Protein AF-A0A7C5VYM5-F1 (afdb_monomer_lite)

Structure (mmCIF, N/CA/C/O backbone):
data_AF-A0A7C5VYM5-F1
#
_entry.id   AF-A0A7C5VYM5-F1
#
loop_
_atom_site.group_PDB
_atom_site.id
_atom_site.type_symbol
_atom_site.label_atom_id
_atom_site.label_alt_id
_atom_site.label_comp_id
_atom_site.label_asym_id
_atom_site.label_entity_id
_atom_site.label_seq_id
_atom_site.pdbx_PDB_ins_code
_atom_site.Cartn_x
_atom_site.Cartn_y
_atom_site.Cartn_z
_atom_site.occupancy
_atom_site.B_iso_or_equiv
_atom_site.auth_seq_id
_atom_site.auth_comp_id
_atom_site.auth_asym_id
_atom_site.auth_atom_id
_atom_site.pdbx_PDB_model_num
ATOM 1 N N . MET A 1 1 ? -17.090 14.320 0.526 1.00 49.91 1 MET A N 1
ATOM 2 C CA . MET A 1 1 ? -17.033 12.851 0.332 1.00 49.91 1 MET A CA 1
ATOM 3 C C . MET A 1 1 ? -16.126 12.400 -0.818 1.00 49.91 1 MET A C 1
ATOM 5 O O . MET A 1 1 ? -15.068 11.877 -0.505 1.00 49.91 1 MET A O 1
ATOM 9 N N . ASN A 1 2 ? -16.410 12.627 -2.115 1.00 58.56 2 ASN A N 1
ATOM 10 C CA . ASN A 1 2 ? -15.521 12.087 -3.176 1.00 58.56 2 ASN A CA 1
ATOM 11 C C . ASN A 1 2 ? -14.156 12.789 -3.323 1.00 58.56 2 ASN A C 1
ATOM 13 O O . ASN A 1 2 ? -13.186 12.136 -3.689 1.00 58.56 2 ASN A O 1
ATOM 17 N N . LYS A 1 3 ? -14.034 14.092 -3.036 1.00 66.56 3 LYS A N 1
ATOM 18 C CA . LYS A 1 3 ? -12.766 14.825 -3.249 1.00 66.56 3 LYS A CA 1
ATOM 19 C C . LYS A 1 3 ? -11.670 14.462 -2.239 1.00 66.56 3 LYS A C 1
ATOM 21 O O . LYS A 1 3 ? -10.519 14.326 -2.635 1.00 66.56 3 LYS A O 1
ATOM 26 N N . GLU A 1 4 ? -12.019 14.271 -0.970 1.00 67.38 4 GLU A N 1
ATOM 27 C CA . GLU A 1 4 ? -11.061 13.916 0.092 1.00 67.38 4 GLU A CA 1
ATOM 28 C C . GLU A 1 4 ? -10.581 12.472 -0.042 1.00 67.38 4 GLU A C 1
ATOM 30 O O . GLU A 1 4 ? -9.376 12.239 -0.025 1.00 67.38 4 GLU A O 1
ATOM 35 N N . LYS A 1 5 ? -11.498 11.529 -0.324 1.00 68.06 5 LYS A N 1
ATOM 36 C CA . LYS A 1 5 ? -11.151 10.139 -0.669 1.00 68.06 5 LYS A CA 1
ATOM 37 C C . LYS A 1 5 ? -10.157 10.099 -1.833 1.00 68.06 5 LYS A C 1
ATOM 39 O O . LYS A 1 5 ? -9.123 9.450 -1.750 1.00 68.06 5 LYS A O 1
ATOM 44 N N . GLN A 1 6 ? -10.442 10.835 -2.908 1.00 73.31 6 GLN A N 1
ATOM 45 C CA . GLN A 1 6 ? -9.565 10.891 -4.080 1.00 73.31 6 GLN A CA 1
ATOM 46 C C . GLN A 1 6 ? -8.213 11.550 -3.779 1.00 73.31 6 GLN A C 1
ATOM 48 O O . GLN A 1 6 ? -7.201 11.142 -4.343 1.00 73.31 6 GLN A O 1
ATOM 53 N N . LYS A 1 7 ? -8.177 12.556 -2.898 1.00 79.38 7 LYS A N 1
ATOM 54 C CA . LYS A 1 7 ? -6.934 13.214 -2.478 1.00 79.38 7 LYS A CA 1
ATOM 55 C C . LYS A 1 7 ? -6.043 12.262 -1.682 1.00 79.38 7 LYS A C 1
ATOM 57 O O . LYS A 1 7 ? -4.859 12.178 -1.989 1.00 79.38 7 LYS A O 1
ATOM 62 N N . GLU A 1 8 ? -6.608 11.530 -0.724 1.00 79.06 8 GLU A N 1
ATOM 63 C CA . GLU A 1 8 ? -5.848 10.568 0.081 1.00 79.06 8 GLU A CA 1
ATOM 64 C C . GLU A 1 8 ? -5.356 9.394 -0.773 1.00 79.06 8 GLU A C 1
ATOM 66 O O . GLU A 1 8 ? -4.179 9.058 -0.703 1.00 79.06 8 GLU A O 1
ATOM 71 N N . ILE A 1 9 ? -6.202 8.847 -1.661 1.00 80.69 9 ILE A N 1
ATOM 72 C CA . ILE A 1 9 ? -5.794 7.792 -2.608 1.00 80.69 9 ILE A CA 1
ATOM 73 C C . ILE A 1 9 ? -4.623 8.268 -3.464 1.00 80.69 9 ILE A C 1
ATOM 75 O O . ILE A 1 9 ? -3.614 7.582 -3.567 1.00 80.69 9 ILE A O 1
ATOM 79 N N . LYS A 1 10 ? -4.726 9.455 -4.075 1.00 85.19 10 LYS A N 1
ATOM 80 C CA . LYS A 1 10 ? -3.637 9.998 -4.899 1.00 85.19 10 LYS A CA 1
ATOM 81 C C . LYS A 1 10 ? -2.360 10.216 -4.090 1.00 85.19 10 LYS A C 1
ATOM 83 O O . LYS A 1 10 ? -1.280 9.948 -4.606 1.00 85.19 10 LYS A O 1
ATOM 88 N N . GLY A 1 11 ? -2.483 10.681 -2.846 1.00 86.19 11 GLY A N 1
ATOM 89 C CA . GLY A 1 11 ? -1.354 10.853 -1.934 1.00 86.19 11 GLY A CA 1
ATOM 90 C C . GLY A 1 11 ? -0.658 9.530 -1.628 1.00 86.19 11 GLY A C 1
ATOM 91 O O . GLY A 1 11 ? 0.549 9.420 -1.829 1.00 86.19 11 GLY A O 1
ATOM 92 N N . PHE A 1 12 ? -1.425 8.514 -1.229 1.00 86.56 12 PHE A N 1
ATOM 93 C CA . PHE A 1 12 ? -0.905 7.179 -0.945 1.00 86.56 12 PHE A CA 1
ATOM 94 C C . PHE A 1 12 ? -0.263 6.539 -2.179 1.00 86.56 12 PHE A C 1
ATOM 96 O O . PHE A 1 12 ? 0.863 6.062 -2.096 1.00 86.56 12 PHE A O 1
ATOM 103 N N . LEU A 1 13 ? -0.930 6.572 -3.339 1.00 87.69 13 LEU A N 1
ATOM 104 C CA . LEU A 1 13 ? -0.392 5.986 -4.570 1.00 87.69 13 LEU A CA 1
ATOM 105 C C . LEU A 1 13 ? 0.890 6.694 -5.031 1.00 87.69 13 LEU A C 1
ATOM 107 O O . LEU A 1 13 ? 1.845 6.020 -5.403 1.00 87.69 13 LEU A O 1
ATOM 111 N N . GLY A 1 14 ? 0.948 8.027 -4.955 1.00 88.69 14 GLY A N 1
ATOM 112 C CA . GLY A 1 14 ? 2.160 8.776 -5.299 1.00 88.69 14 GLY A CA 1
ATOM 113 C C . GLY A 1 14 ? 3.314 8.514 -4.327 1.00 88.69 14 GLY A C 1
ATOM 114 O O . GLY A 1 14 ? 4.464 8.365 -4.743 1.00 88.69 14 GLY A O 1
ATOM 115 N N . TRP A 1 15 ? 3.019 8.397 -3.029 1.00 90.38 15 TRP A N 1
ATOM 116 C CA . TRP A 1 15 ? 4.010 7.976 -2.039 1.00 90.38 15 TRP A CA 1
ATOM 117 C C . TRP A 1 15 ? 4.502 6.550 -2.313 1.00 90.38 15 TRP A C 1
ATOM 119 O O . TRP A 1 15 ? 5.709 6.315 -2.336 1.00 90.38 15 TRP A O 1
ATOM 129 N N . LEU A 1 16 ? 3.587 5.622 -2.601 1.00 88.25 16 LEU A N 1
ATOM 130 C CA . LEU A 1 16 ? 3.891 4.226 -2.904 1.00 88.25 16 LEU A CA 1
ATOM 131 C C . LEU A 1 16 ? 4.787 4.105 -4.143 1.00 88.25 16 LEU A C 1
ATOM 133 O O . LEU A 1 16 ? 5.773 3.377 -4.113 1.00 88.25 16 LEU A O 1
ATOM 137 N N . GLU A 1 17 ? 4.500 4.849 -5.212 1.00 88.94 17 GLU A N 1
ATOM 138 C CA . GLU A 1 17 ? 5.351 4.899 -6.409 1.00 88.94 17 GLU A CA 1
ATOM 139 C C . GLU A 1 17 ? 6.776 5.363 -6.089 1.00 88.94 17 GLU A C 1
ATOM 141 O O . GLU A 1 17 ? 7.743 4.776 -6.583 1.00 88.94 17 GLU A O 1
ATOM 146 N N . SER A 1 18 ? 6.906 6.371 -5.221 1.00 87.56 18 SER A N 1
ATOM 147 C CA . SER A 1 18 ? 8.199 6.876 -4.752 1.00 87.56 18 SER A CA 1
ATOM 148 C C . SER A 1 18 ? 8.971 5.825 -3.945 1.00 87.56 18 SER A C 1
ATOM 150 O O . SER A 1 18 ? 10.174 5.649 -4.150 1.00 87.56 18 SER A O 1
ATOM 152 N N . GLN A 1 19 ? 8.279 5.071 -3.080 1.00 87.38 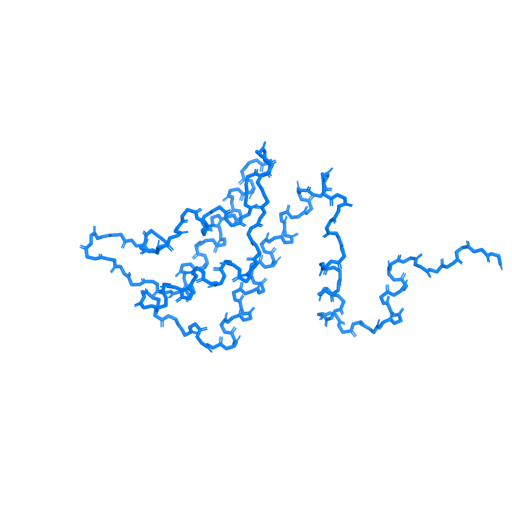19 GLN A N 1
ATOM 153 C CA . GLN A 1 19 ? 8.895 3.995 -2.298 1.00 87.38 19 GLN A CA 1
ATOM 154 C C . GLN A 1 19 ? 9.322 2.812 -3.170 1.00 87.38 19 GLN A C 1
ATOM 156 O O . GLN A 1 19 ? 10.416 2.284 -2.990 1.00 87.38 19 GLN A O 1
ATOM 161 N N . LEU A 1 20 ? 8.479 2.395 -4.119 1.00 85.31 20 LEU A N 1
ATOM 162 C CA . LEU A 1 20 ? 8.718 1.213 -4.949 1.00 85.31 20 LEU A CA 1
ATOM 163 C C . LEU A 1 20 ? 9.825 1.427 -5.995 1.00 85.31 20 LEU A C 1
ATOM 165 O O . LEU A 1 20 ? 10.446 0.454 -6.423 1.00 85.31 20 LEU A O 1
ATOM 169 N N . LYS A 1 21 ? 10.101 2.673 -6.410 1.00 86.62 21 LYS A N 1
ATOM 170 C CA . LYS A 1 21 ? 11.096 2.982 -7.458 1.00 86.62 21 LYS A CA 1
ATOM 171 C C . LYS A 1 21 ? 10.904 2.085 -8.690 1.00 86.62 21 LYS A C 1
ATOM 173 O O . LYS A 1 21 ? 11.780 1.308 -9.073 1.00 86.62 21 LYS A O 1
ATOM 178 N N . ILE A 1 22 ? 9.697 2.133 -9.250 1.00 86.06 22 ILE A N 1
ATOM 179 C CA . ILE A 1 22 ? 9.266 1.235 -10.327 1.00 86.06 22 ILE A CA 1
ATOM 180 C C . ILE A 1 22 ? 10.046 1.543 -11.608 1.00 86.06 22 ILE A C 1
ATOM 182 O O . ILE A 1 22 ? 10.176 2.703 -12.005 1.00 86.06 22 ILE A O 1
ATOM 186 N N . ILE A 1 23 ? 10.542 0.494 -12.263 1.00 83.19 23 ILE A N 1
ATOM 187 C CA . ILE A 1 23 ? 11.265 0.601 -13.531 1.00 83.19 23 ILE A CA 1
ATOM 188 C C . ILE A 1 23 ? 10.256 0.931 -14.643 1.00 83.19 23 ILE A C 1
ATOM 190 O O . ILE A 1 23 ? 9.273 0.201 -14.782 1.00 83.19 23 ILE A O 1
ATOM 194 N N . PRO A 1 24 ? 10.465 2.000 -15.434 1.00 83.94 24 PRO A N 1
ATOM 195 C CA . PRO A 1 24 ? 9.623 2.300 -16.590 1.00 83.94 24 PRO A CA 1
ATOM 196 C C . PRO A 1 24 ? 9.619 1.150 -17.601 1.00 83.94 24 PRO A C 1
ATOM 198 O O . PRO A 1 24 ? 10.657 0.529 -17.832 1.00 83.94 24 PRO A O 1
ATOM 201 N N . ASP A 1 25 ? 8.473 0.892 -18.230 1.00 82.69 25 ASP A N 1
ATOM 202 C CA . ASP A 1 25 ? 8.386 -0.123 -19.283 1.00 82.69 25 ASP A CA 1
ATOM 203 C C . ASP A 1 25 ? 8.895 0.419 -20.629 1.00 82.69 25 ASP A C 1
ATOM 205 O O . ASP A 1 25 ? 8.868 1.625 -20.890 1.00 82.69 25 ASP A O 1
ATOM 209 N N . VAL A 1 26 ? 9.282 -0.483 -21.536 1.00 75.00 26 VAL A N 1
ATOM 210 C CA . VAL A 1 26 ? 9.695 -0.153 -22.916 1.00 75.00 26 VAL A CA 1
ATOM 211 C C . VAL A 1 26 ? 8.605 0.574 -23.711 1.00 75.00 26 VAL A C 1
ATOM 213 O O . VAL A 1 26 ? 8.905 1.267 -24.679 1.00 75.00 26 VAL A O 1
ATOM 216 N N . LYS A 1 27 ? 7.342 0.459 -23.283 1.00 76.19 27 LYS A N 1
ATOM 217 C CA . LYS A 1 27 ? 6.184 1.156 -23.861 1.00 76.19 27 LYS A CA 1
ATOM 218 C C . LYS A 1 27 ? 6.026 2.607 -23.391 1.00 76.19 27 LYS A C 1
ATOM 220 O O . LYS A 1 27 ? 5.150 3.306 -23.889 1.00 76.19 27 LYS A O 1
ATOM 225 N N . GLY A 1 28 ? 6.858 3.065 -22.452 1.00 76.94 28 GLY A N 1
ATOM 226 C CA . GLY A 1 28 ? 6.792 4.411 -21.877 1.00 76.94 28 GLY A CA 1
ATOM 227 C C . GLY A 1 28 ? 5.877 4.540 -20.655 1.00 76.94 28 GLY A C 1
ATOM 228 O O . GLY A 1 28 ? 5.807 5.627 -20.077 1.00 76.94 28 GLY A O 1
ATOM 229 N N . ASP A 1 29 ? 5.225 3.452 -20.233 1.00 81.81 29 ASP A N 1
ATOM 230 C CA . ASP A 1 29 ? 4.444 3.403 -18.995 1.00 81.81 29 ASP A CA 1
ATOM 231 C C . ASP A 1 29 ? 5.360 3.579 -17.771 1.00 81.81 29 ASP A C 1
ATOM 233 O O . ASP A 1 29 ? 6.494 3.088 -17.736 1.00 81.81 29 ASP A O 1
ATOM 237 N N . LYS A 1 30 ? 4.872 4.295 -16.751 1.00 83.81 30 LYS A N 1
ATOM 238 C CA . LYS A 1 30 ? 5.620 4.627 -15.527 1.00 83.81 30 LYS A CA 1
ATOM 239 C C . LYS A 1 30 ? 4.775 4.382 -14.281 1.00 83.81 30 LYS A C 1
ATOM 241 O O . LYS A 1 30 ? 3.548 4.422 -14.338 1.00 83.81 30 LYS A O 1
ATOM 246 N N . GLY A 1 31 ? 5.446 4.166 -13.151 1.00 85.44 31 GLY A N 1
ATOM 247 C CA . GLY A 1 31 ? 4.779 4.013 -11.861 1.00 85.44 31 GLY A CA 1
ATOM 248 C C . GLY A 1 31 ? 3.887 2.769 -11.807 1.00 85.44 31 GLY A C 1
ATOM 249 O O . GLY A 1 31 ? 4.225 1.722 -12.362 1.00 85.44 31 GLY A O 1
ATOM 250 N N . ILE A 1 32 ? 2.730 2.879 -11.156 1.00 86.06 32 ILE A N 1
ATOM 251 C CA . ILE A 1 32 ? 1.777 1.776 -10.961 1.00 86.06 32 ILE A CA 1
ATOM 252 C C . ILE A 1 32 ? 1.243 1.239 -12.296 1.00 86.06 32 ILE A C 1
ATOM 254 O O . ILE A 1 32 ? 0.850 0.077 -12.363 1.00 86.06 32 ILE A O 1
ATOM 258 N N . GLU A 1 33 ? 1.262 2.028 -13.376 1.00 86.19 33 GLU A N 1
ATOM 259 C CA . GLU A 1 33 ? 0.794 1.579 -14.698 1.00 86.19 33 GLU A CA 1
ATOM 260 C C . GLU A 1 33 ? 1.566 0.382 -15.254 1.00 86.19 33 GLU A C 1
ATOM 262 O O . GLU A 1 33 ? 1.002 -0.403 -16.021 1.00 86.19 33 GLU A O 1
ATOM 267 N N . VAL A 1 34 ? 2.821 0.230 -14.828 1.00 87.44 34 VAL A N 1
ATOM 268 C CA . VAL A 1 34 ? 3.732 -0.849 -15.228 1.00 87.44 34 VAL A CA 1
ATOM 269 C C . VAL A 1 34 ? 3.441 -2.153 -14.469 1.00 87.44 34 VAL A C 1
ATOM 271 O O . VAL A 1 34 ? 3.818 -3.248 -14.911 1.00 87.44 34 VAL A O 1
ATOM 274 N N . LEU A 1 35 ? 2.764 -2.060 -13.320 1.00 87.06 35 LEU A N 1
ATOM 275 C CA . LEU A 1 35 ? 2.492 -3.192 -12.444 1.00 87.06 35 LEU A CA 1
ATOM 276 C C . LEU A 1 35 ? 1.296 -4.010 -12.946 1.00 87.06 35 LEU A C 1
ATOM 278 O O . LEU A 1 35 ? 0.222 -3.499 -13.274 1.00 87.06 35 LEU A O 1
ATOM 282 N N . THR A 1 36 ? 1.457 -5.326 -12.938 1.00 87.19 36 THR A N 1
ATOM 283 C CA . THR A 1 36 ? 0.359 -6.274 -13.116 1.00 87.19 36 THR A CA 1
ATOM 284 C C . THR A 1 36 ? -0.571 -6.187 -11.906 1.00 87.19 36 THR A C 1
ATOM 286 O O . THR A 1 36 ? -0.103 -6.196 -10.771 1.00 87.19 36 THR A O 1
ATOM 289 N N . GLY A 1 37 ? -1.886 -6.103 -12.123 1.00 84.56 37 GLY A N 1
ATOM 290 C CA . GLY A 1 37 ? -2.847 -5.889 -11.031 1.00 84.56 37 GLY A CA 1
ATOM 291 C C . GLY A 1 37 ? -3.033 -4.417 -10.638 1.00 84.56 37 GLY A C 1
ATOM 292 O O . GLY A 1 37 ? -3.635 -4.132 -9.607 1.00 84.56 37 GLY A O 1
ATOM 293 N N . LYS A 1 38 ? -2.582 -3.465 -11.469 1.00 87.44 38 LYS A N 1
ATOM 294 C CA . LYS A 1 38 ? -2.757 -2.017 -11.253 1.00 87.44 38 LYS A CA 1
ATOM 295 C C . LYS A 1 38 ? -4.175 -1.581 -10.884 1.00 87.44 38 LYS A C 1
ATOM 297 O O . LYS A 1 38 ? -4.333 -0.689 -10.059 1.00 87.44 38 LYS A O 1
ATOM 302 N N . SER A 1 39 ? -5.207 -2.214 -11.444 1.00 85.44 39 SER A N 1
ATOM 303 C CA . SER A 1 39 ? -6.601 -1.914 -11.095 1.00 85.44 39 SER A CA 1
ATOM 304 C C . SER A 1 39 ? -6.912 -2.245 -9.635 1.00 85.44 39 SER A C 1
ATOM 306 O O . SER A 1 39 ? -7.588 -1.469 -8.972 1.00 85.44 39 SER A O 1
ATOM 308 N N . GLN A 1 40 ? -6.369 -3.350 -9.116 1.00 85.19 40 GLN A N 1
ATOM 309 C CA . GLN A 1 40 ? -6.514 -3.745 -7.714 1.00 85.19 40 GLN A CA 1
ATOM 310 C C . GLN A 1 40 ? -5.705 -2.824 -6.796 1.00 85.19 40 GLN A C 1
ATOM 312 O O . GLN A 1 40 ? -6.224 -2.384 -5.780 1.00 85.19 40 GLN A O 1
ATOM 317 N N . ILE A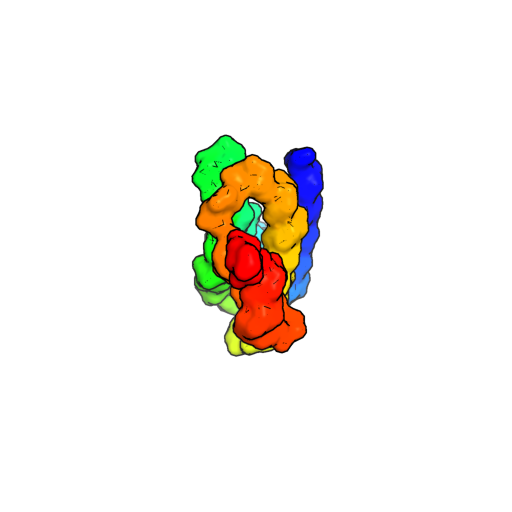 1 41 ? -4.477 -2.454 -7.185 1.00 86.25 41 ILE A N 1
ATOM 318 C CA . ILE A 1 41 ? -3.655 -1.492 -6.426 1.00 86.25 41 ILE A CA 1
ATOM 319 C C . ILE A 1 41 ? -4.366 -0.137 -6.332 1.00 86.25 41 ILE A C 1
ATOM 321 O O . ILE A 1 41 ? -4.414 0.467 -5.268 1.00 86.25 41 ILE A O 1
ATOM 325 N N . LYS A 1 42 ? -4.960 0.340 -7.429 1.00 85.81 42 LYS A N 1
ATOM 326 C CA . LYS A 1 42 ? -5.708 1.605 -7.453 1.00 85.81 42 LYS A CA 1
ATOM 327 C C . LYS A 1 42 ? -7.030 1.534 -6.696 1.00 85.81 42 LYS A C 1
ATOM 329 O O . LYS A 1 42 ? -7.437 2.533 -6.109 1.00 85.81 42 LYS A O 1
ATOM 334 N N . ASN A 1 43 ? -7.684 0.375 -6.710 1.00 82.81 43 ASN A N 1
ATOM 335 C CA . ASN A 1 43 ? -8.932 0.121 -5.997 1.00 82.81 43 ASN A CA 1
ATOM 336 C C . ASN A 1 43 ? -8.695 -0.612 -4.665 1.00 82.81 43 ASN A C 1
ATOM 338 O O . ASN A 1 43 ? -9.559 -1.358 -4.221 1.00 82.81 43 ASN A O 1
ATOM 342 N N . TYR A 1 44 ? -7.536 -0.415 -4.018 1.00 81.69 44 TYR A N 1
ATOM 343 C CA . TYR A 1 44 ? -7.191 -1.127 -2.778 1.00 81.69 44 TYR A CA 1
ATOM 344 C C . TYR A 1 44 ? -8.179 -0.860 -1.640 1.00 81.69 44 TYR A C 1
ATOM 346 O O . TYR A 1 44 ? -8.359 -1.703 -0.772 1.00 81.69 44 TYR A O 1
ATOM 354 N N . LEU A 1 45 ? -8.829 0.304 -1.657 1.00 75.31 45 LEU A N 1
ATOM 355 C CA . LEU A 1 45 ? -9.864 0.680 -0.696 1.00 75.31 45 LEU A CA 1
ATOM 356 C C . LEU A 1 45 ? -11.244 0.122 -1.031 1.00 75.31 45 LEU A C 1
ATOM 358 O O . LEU A 1 45 ? -12.145 0.279 -0.217 1.00 75.31 45 LEU A O 1
ATOM 362 N N . GLY A 1 46 ? -11.432 -0.436 -2.223 1.00 73.88 46 GLY A N 1
ATOM 363 C CA . GLY A 1 46 ? -12.743 -0.801 -2.728 1.00 73.88 46 GLY A CA 1
ATOM 364 C C . GLY A 1 46 ? -13.655 0.393 -3.038 1.00 73.88 46 GLY A C 1
ATOM 365 O O . GLY A 1 46 ? -13.437 1.571 -2.684 1.00 73.88 46 GLY A O 1
ATOM 366 N N . ASP A 1 47 ? -14.734 0.058 -3.731 1.00 70.38 47 ASP A N 1
ATOM 367 C CA . ASP A 1 47 ? -15.867 0.931 -3.978 1.00 70.38 47 ASP A CA 1
ATOM 368 C C . ASP A 1 47 ? -17.028 0.607 -3.026 1.00 70.38 47 ASP A C 1
ATOM 370 O O . ASP A 1 47 ? -17.978 -0.102 -3.358 1.00 70.38 47 ASP A O 1
ATOM 374 N N . TYR A 1 48 ? -16.992 1.201 -1.833 1.00 61.00 48 TYR A N 1
ATOM 375 C CA . TYR A 1 48 ? -18.083 1.100 -0.859 1.00 61.00 48 TYR A CA 1
ATOM 376 C C . TYR A 1 48 ? -19.444 1.561 -1.395 1.00 61.00 48 TYR A C 1
ATOM 378 O O . TYR A 1 48 ? -20.473 1.137 -0.871 1.00 61.00 48 TYR A O 1
ATOM 386 N N . GLN A 1 49 ? -19.491 2.420 -2.426 1.00 57.25 49 GLN A N 1
ATOM 387 C CA . GLN A 1 49 ? -20.769 2.808 -3.037 1.00 57.25 49 GLN A CA 1
ATOM 388 C C . GLN A 1 49 ? -21.409 1.632 -3.786 1.00 57.25 49 GLN A C 1
ATOM 390 O O . GLN A 1 49 ? -22.622 1.623 -3.983 1.00 57.25 49 GLN A O 1
ATOM 395 N N . LYS A 1 50 ? -20.599 0.639 -4.161 1.00 64.25 50 LYS A N 1
ATOM 396 C CA . LYS A 1 50 ? -20.993 -0.601 -4.833 1.00 64.25 50 LYS A CA 1
ATOM 397 C C . LYS A 1 50 ? -20.947 -1.828 -3.919 1.00 64.25 50 LYS A C 1
ATOM 399 O O . LYS A 1 50 ? -21.198 -2.930 -4.390 1.00 64.25 50 LYS A O 1
ATOM 404 N N . GLY A 1 51 ? -20.647 -1.647 -2.630 1.00 58.84 51 GLY A N 1
ATOM 405 C CA . GLY A 1 51 ? -20.476 -2.754 -1.686 1.00 58.84 51 GLY A CA 1
ATOM 406 C C . GLY A 1 51 ? -19.182 -3.548 -1.886 1.00 58.84 51 GLY A C 1
ATOM 407 O O . GLY A 1 51 ? -19.084 -4.667 -1.398 1.00 58.84 51 GLY A O 1
ATOM 408 N N . GLU A 1 52 ? -18.199 -2.993 -2.598 1.00 66.50 52 GLU A N 1
ATOM 409 C CA . GLU A 1 52 ? -16.868 -3.589 -2.700 1.00 66.50 52 GLU A CA 1
ATOM 410 C C . GLU A 1 52 ? -16.054 -3.243 -1.447 1.00 66.50 52 GLU A C 1
ATOM 412 O O . GLU A 1 52 ? -15.878 -2.067 -1.113 1.00 66.50 52 GLU A O 1
ATOM 417 N N . GLU A 1 53 ? -15.558 -4.272 -0.760 1.00 68.00 53 GLU A N 1
ATOM 418 C CA . GLU A 1 53 ? -14.679 -4.124 0.400 1.00 68.00 53 GLU A CA 1
ATOM 419 C C . GLU A 1 53 ? -13.244 -3.765 -0.013 1.00 68.00 53 GLU A C 1
ATOM 421 O O . GLU A 1 53 ? -12.827 -3.951 -1.161 1.00 68.00 53 GLU A O 1
ATOM 426 N N . TYR A 1 54 ? -12.478 -3.237 0.943 1.00 75.44 54 TYR A N 1
ATOM 427 C CA . TYR A 1 54 ? -11.050 -3.013 0.755 1.00 75.44 54 TYR A CA 1
ATOM 428 C C . TYR A 1 54 ? -10.299 -4.344 0.663 1.00 75.44 54 TYR A C 1
ATOM 430 O O . TYR A 1 54 ? -10.684 -5.356 1.245 1.00 75.44 54 TYR A O 1
ATOM 438 N N . ILE A 1 55 ? -9.190 -4.333 -0.068 1.00 80.19 55 ILE A N 1
ATOM 439 C CA . ILE A 1 55 ? -8.333 -5.504 -0.239 1.00 80.19 55 ILE A CA 1
ATOM 440 C C . ILE A 1 55 ? -7.458 -5.633 1.011 1.00 80.19 55 ILE A C 1
ATOM 442 O O . ILE A 1 55 ? -6.733 -4.684 1.301 1.00 80.19 55 ILE A O 1
ATOM 446 N N . PRO A 1 56 ? -7.452 -6.768 1.731 1.00 80.50 56 PRO A N 1
ATOM 447 C CA . PRO A 1 56 ? -6.564 -6.968 2.873 1.00 80.50 56 PRO A CA 1
ATOM 448 C C . PRO A 1 56 ? -5.100 -6.696 2.517 1.00 80.50 56 PRO A C 1
ATOM 450 O O . PRO A 1 56 ? -4.658 -6.993 1.403 1.00 80.50 56 PRO A O 1
ATOM 453 N N . PHE A 1 57 ? -4.325 -6.174 3.472 1.00 80.19 57 PHE A N 1
ATOM 454 C CA . PHE A 1 57 ? -2.924 -5.820 3.226 1.00 80.19 57 PHE A CA 1
ATOM 455 C C . PHE A 1 57 ? -2.104 -6.993 2.674 1.00 80.19 57 PHE A C 1
ATOM 457 O O . PHE A 1 57 ? -1.278 -6.798 1.793 1.00 80.19 57 PHE A O 1
ATOM 464 N N . GLU A 1 58 ? -2.357 -8.217 3.135 1.00 79.62 58 GLU A N 1
ATOM 465 C CA . GLU A 1 58 ? -1.664 -9.411 2.643 1.00 79.62 58 GLU A CA 1
ATOM 466 C C . GLU A 1 58 ? -1.908 -9.662 1.151 1.00 79.62 58 GLU A C 1
ATOM 468 O O . GLU A 1 58 ? -0.989 -10.010 0.413 1.00 79.62 58 GLU A O 1
ATOM 473 N N . ASP A 1 59 ? -3.136 -9.455 0.679 1.00 84.00 59 ASP A N 1
ATOM 474 C CA . ASP A 1 59 ? -3.473 -9.631 -0.731 1.00 84.00 59 ASP A CA 1
ATOM 475 C C . ASP A 1 59 ? -2.947 -8.473 -1.578 1.00 84.00 59 ASP A C 1
ATOM 477 O O . ASP A 1 59 ? -2.449 -8.690 -2.686 1.00 84.00 59 ASP A O 1
ATOM 481 N N . PHE A 1 60 ? -2.962 -7.258 -1.027 1.00 86.19 60 PHE A N 1
ATOM 482 C CA . PHE A 1 60 ? -2.278 -6.110 -1.612 1.00 86.19 60 PHE A CA 1
ATOM 483 C C . PHE A 1 60 ? -0.766 -6.368 -1.751 1.00 86.19 60 PHE A C 1
ATOM 485 O O . PHE A 1 60 ? -0.187 -6.146 -2.817 1.00 86.19 60 PHE A O 1
ATOM 492 N N . TRP A 1 61 ? -0.135 -6.917 -0.713 1.00 86.25 61 TRP A N 1
ATOM 493 C CA . TRP A 1 61 ? 1.286 -7.244 -0.690 1.00 86.25 61 TRP A CA 1
ATOM 494 C C . TRP A 1 61 ? 1.644 -8.326 -1.707 1.00 86.25 61 TRP A C 1
ATOM 496 O O . TRP A 1 61 ? 2.578 -8.142 -2.484 1.00 86.25 61 TRP A O 1
ATOM 506 N N . LYS A 1 62 ? 0.847 -9.396 -1.811 1.00 87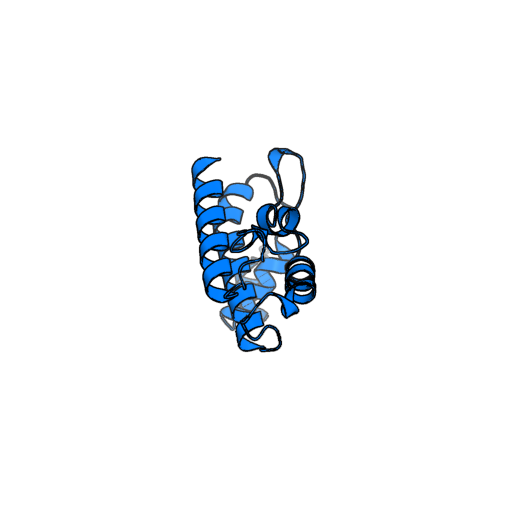.50 62 LYS A N 1
ATOM 507 C CA . LYS A 1 62 ? 1.031 -10.437 -2.838 1.00 87.50 62 LYS A CA 1
ATOM 508 C C . LYS A 1 62 ? 1.037 -9.861 -4.256 1.00 87.50 62 LYS A C 1
ATOM 510 O O . LYS A 1 62 ? 1.756 -10.362 -5.121 1.00 87.50 62 LYS A O 1
ATOM 515 N N . ILE A 1 63 ? 0.237 -8.826 -4.532 1.00 88.94 63 ILE A N 1
ATOM 516 C CA . ILE A 1 63 ? 0.252 -8.146 -5.838 1.00 88.94 63 ILE A CA 1
ATOM 517 C C . ILE A 1 63 ? 1.590 -7.425 -6.045 1.00 88.94 63 ILE A C 1
ATOM 519 O O . ILE A 1 63 ? 2.165 -7.518 -7.131 1.00 88.94 63 ILE A O 1
ATOM 523 N N . LEU A 1 64 ? 2.127 -6.758 -5.022 1.00 87.12 64 LEU A N 1
ATOM 524 C CA . LEU A 1 64 ? 3.453 -6.134 -5.092 1.00 87.12 64 LEU A CA 1
ATOM 525 C C . LEU A 1 64 ? 4.568 -7.176 -5.267 1.00 87.12 64 LEU A C 1
ATOM 527 O O . LEU A 1 64 ? 5.417 -7.012 -6.142 1.00 87.12 64 LEU A O 1
ATOM 531 N N . GLU A 1 65 ? 4.525 -8.290 -4.535 1.00 87.69 65 GLU A N 1
ATOM 532 C CA . GLU A 1 65 ? 5.499 -9.383 -4.653 1.00 87.69 65 GLU A CA 1
ATOM 533 C C . GLU A 1 65 ? 5.525 -10.002 -6.052 1.00 87.69 65 GLU A C 1
ATOM 535 O O . GLU A 1 65 ? 6.599 -10.288 -6.588 1.00 87.69 65 GLU A O 1
ATOM 540 N N . LYS A 1 66 ? 4.361 -10.156 -6.693 1.00 89.00 66 LYS A N 1
ATOM 541 C CA . LYS A 1 66 ? 4.274 -10.604 -8.095 1.00 89.00 66 LYS A CA 1
ATOM 542 C C . LYS A 1 66 ? 4.988 -9.657 -9.058 1.00 89.00 66 LYS A C 1
ATOM 544 O O . LYS A 1 66 ? 5.440 -10.091 -10.114 1.00 89.00 66 LYS A O 1
ATOM 549 N N . ASN A 1 67 ? 5.105 -8.382 -8.698 1.00 87.88 67 ASN A N 1
ATOM 550 C CA . ASN A 1 67 ? 5.774 -7.359 -9.490 1.00 87.88 67 ASN A CA 1
ATOM 551 C C . ASN A 1 67 ? 7.195 -7.040 -9.008 1.00 87.88 67 ASN A C 1
ATOM 553 O O . ASN A 1 67 ? 7.794 -6.086 -9.503 1.00 87.88 67 ASN A O 1
ATOM 557 N N . LYS A 1 68 ? 7.771 -7.836 -8.096 1.00 85.62 68 LYS A N 1
ATOM 558 C CA . LYS A 1 68 ? 9.106 -7.586 -7.529 1.00 85.62 68 LYS A CA 1
ATOM 559 C C . LYS A 1 68 ? 10.213 -7.412 -8.566 1.00 85.62 68 LYS A C 1
ATOM 561 O O . LYS A 1 68 ? 11.159 -6.682 -8.330 1.00 85.62 68 LYS A O 1
ATOM 566 N N . THR A 1 69 ? 10.089 -8.041 -9.734 1.00 86.50 69 THR A N 1
ATOM 567 C CA . THR A 1 69 ? 11.058 -7.914 -10.835 1.00 86.50 69 THR A CA 1
ATOM 568 C C . THR A 1 69 ? 11.050 -6.535 -11.497 1.00 86.50 69 THR A C 1
ATOM 570 O O . THR A 1 69 ? 12.024 -6.166 -12.145 1.00 86.50 69 THR A O 1
ATOM 573 N N . LYS A 1 70 ? 9.963 -5.772 -11.339 1.00 86.00 70 LYS A N 1
ATOM 574 C CA . LYS A 1 70 ? 9.781 -4.416 -11.878 1.00 86.00 70 LYS A CA 1
ATOM 575 C C . LYS A 1 70 ? 10.000 -3.325 -10.823 1.00 86.00 70 LYS A C 1
ATOM 577 O O . LYS A 1 70 ? 9.910 -2.140 -11.137 1.00 86.00 70 LYS A O 1
ATOM 582 N N . ILE A 1 71 ? 10.251 -3.717 -9.577 1.00 87.38 71 ILE A N 1
ATOM 583 C CA . ILE A 1 71 ? 10.393 -2.846 -8.410 1.00 87.38 71 ILE A CA 1
ATOM 584 C C . ILE A 1 71 ? 11.871 -2.863 -8.016 1.00 87.38 71 ILE A C 1
ATOM 586 O O . ILE A 1 71 ? 12.426 -3.925 -7.755 1.00 87.38 71 ILE A O 1
ATOM 590 N N . GLN A 1 72 ? 12.526 -1.699 -7.989 1.00 85.19 72 GLN A N 1
ATOM 591 C CA . GLN A 1 72 ? 13.933 -1.626 -7.567 1.00 85.19 72 GLN A CA 1
ATOM 592 C C . GLN A 1 72 ? 14.090 -1.667 -6.044 1.00 85.19 72 GLN A C 1
ATOM 594 O O . GLN A 1 72 ? 15.165 -1.988 -5.539 1.00 85.19 72 GLN A O 1
ATOM 599 N N . ALA A 1 73 ? 13.042 -1.306 -5.302 1.00 84.00 73 ALA A N 1
ATOM 600 C CA . ALA A 1 73 ? 13.053 -1.356 -3.849 1.00 84.00 73 ALA A CA 1
ATOM 601 C C . ALA A 1 73 ? 13.167 -2.794 -3.320 1.00 84.00 73 ALA A C 1
ATOM 603 O O . ALA A 1 73 ? 12.671 -3.748 -3.921 1.00 84.00 73 ALA A O 1
ATOM 604 N N . ASN A 1 74 ? 13.802 -2.952 -2.157 1.00 82.94 74 ASN A N 1
ATOM 605 C CA . ASN A 1 74 ? 13.985 -4.263 -1.545 1.00 82.94 74 ASN A CA 1
ATOM 606 C C . ASN A 1 74 ? 12.691 -4.744 -0.868 1.00 82.94 74 ASN A C 1
ATOM 608 O O . ASN A 1 74 ? 12.502 -4.550 0.332 1.00 82.94 74 ASN A O 1
ATOM 612 N N . ILE A 1 75 ? 11.827 -5.413 -1.635 1.00 81.25 75 ILE A N 1
ATOM 613 C CA . ILE A 1 75 ? 10.563 -5.987 -1.140 1.00 81.25 75 ILE A CA 1
ATOM 614 C C . ILE A 1 75 ? 10.797 -7.053 -0.061 1.00 81.25 75 ILE A C 1
ATOM 616 O O . ILE A 1 75 ? 9.979 -7.207 0.835 1.00 81.25 75 ILE A O 1
ATOM 620 N N . ASN A 1 76 ? 11.932 -7.755 -0.088 1.00 78.56 76 ASN A N 1
ATOM 621 C CA . ASN A 1 76 ? 12.232 -8.787 0.908 1.00 78.56 76 ASN A CA 1
ATOM 622 C C . ASN A 1 76 ? 12.694 -8.200 2.256 1.00 78.56 76 ASN A C 1
ATOM 624 O O . ASN A 1 76 ? 12.932 -8.953 3.200 1.00 78.56 76 ASN A O 1
ATOM 628 N N . SER A 1 77 ? 12.866 -6.877 2.356 1.00 84.00 77 SER A N 1
ATOM 629 C CA . SER A 1 77 ? 13.215 -6.233 3.619 1.00 84.00 77 SER A CA 1
ATOM 630 C C . SER A 1 77 ? 11.996 -6.143 4.530 1.00 84.00 77 SER A C 1
ATOM 632 O O . SER A 1 77 ? 10.961 -5.586 4.158 1.00 84.00 77 SER A O 1
ATOM 634 N N . ARG A 1 78 ? 12.154 -6.618 5.768 1.00 79.44 78 ARG A N 1
ATOM 635 C CA . ARG A 1 78 ? 11.146 -6.469 6.821 1.00 79.44 78 ARG A CA 1
ATOM 636 C C . ARG A 1 78 ? 10.806 -5.002 7.088 1.00 79.44 78 ARG A C 1
ATOM 638 O O . ARG A 1 78 ? 9.638 -4.672 7.237 1.00 79.44 78 ARG A O 1
ATOM 645 N N . GLU A 1 79 ? 11.809 -4.129 7.094 1.00 81.19 79 GLU A N 1
ATOM 646 C CA . GLU A 1 79 ? 11.616 -2.686 7.274 1.00 81.19 79 GLU A CA 1
ATOM 647 C C . GLU A 1 79 ? 10.740 -2.102 6.159 1.00 81.19 79 GLU A C 1
ATOM 649 O O . GLU A 1 79 ? 9.844 -1.302 6.410 1.00 81.19 79 GLU A O 1
ATOM 654 N N . PHE A 1 80 ? 10.950 -2.555 4.920 1.00 82.94 80 PHE A N 1
ATOM 655 C CA . PHE A 1 80 ? 10.158 -2.103 3.782 1.00 82.94 80 PHE A CA 1
ATOM 656 C C . PHE A 1 80 ? 8.713 -2.601 3.876 1.00 82.94 80 PHE A C 1
ATOM 658 O O . PHE A 1 80 ? 7.784 -1.816 3.694 1.00 82.94 80 PHE A O 1
ATOM 665 N N . TYR A 1 81 ? 8.515 -3.872 4.237 1.00 82.00 81 TYR A N 1
ATOM 666 C CA . TYR A 1 81 ? 7.191 -4.432 4.513 1.00 82.00 81 TYR A CA 1
ATOM 667 C C . TYR A 1 81 ? 6.443 -3.627 5.583 1.00 82.00 81 TYR A C 1
ATOM 669 O O . TYR A 1 81 ? 5.309 -3.207 5.362 1.00 82.00 81 TYR A O 1
ATOM 677 N N . GLU A 1 82 ? 7.085 -3.374 6.725 1.00 82.12 82 GLU A N 1
ATOM 678 C CA . GLU A 1 82 ? 6.491 -2.635 7.842 1.00 82.12 82 GLU A CA 1
ATOM 679 C C . GLU A 1 82 ? 6.190 -1.177 7.470 1.00 82.12 82 GLU A C 1
ATOM 681 O O . GLU A 1 82 ? 5.128 -0.668 7.827 1.00 82.12 82 GLU A O 1
ATOM 686 N N . ASN A 1 83 ? 7.056 -0.526 6.688 1.00 84.38 83 ASN A N 1
ATOM 687 C CA . ASN A 1 83 ? 6.833 0.838 6.211 1.00 84.38 83 ASN A CA 1
ATOM 688 C C . ASN A 1 83 ? 5.608 0.929 5.284 1.00 84.38 83 ASN A C 1
ATOM 690 O O . ASN A 1 83 ? 4.721 1.756 5.502 1.00 84.38 83 ASN A O 1
ATOM 694 N N . ILE A 1 84 ? 5.512 0.044 4.281 1.00 85.56 84 ILE A N 1
ATOM 695 C CA . ILE A 1 84 ? 4.353 0.006 3.374 1.00 85.56 84 ILE A CA 1
ATOM 696 C C . ILE A 1 84 ? 3.078 -0.358 4.144 1.00 85.56 84 ILE A C 1
ATOM 698 O O . ILE A 1 84 ? 2.039 0.263 3.923 1.00 85.56 84 ILE A O 1
ATOM 702 N N . LYS A 1 85 ? 3.156 -1.316 5.077 1.00 83.50 85 LYS A N 1
ATOM 703 C CA . LYS A 1 85 ? 2.030 -1.713 5.931 1.00 83.50 85 LYS A CA 1
ATOM 704 C C . LYS A 1 85 ? 1.532 -0.555 6.790 1.00 83.50 85 LYS A C 1
ATOM 706 O O . LYS A 1 85 ? 0.338 -0.272 6.791 1.00 83.50 85 LYS A O 1
ATOM 711 N N . SER A 1 86 ? 2.436 0.141 7.475 1.00 80.31 86 SER A N 1
ATOM 712 C CA . SER A 1 86 ? 2.091 1.272 8.337 1.00 80.31 86 SER A CA 1
ATOM 713 C C . SER A 1 86 ? 1.419 2.393 7.547 1.00 80.31 86 SER A C 1
ATOM 715 O O . SER A 1 86 ? 0.395 2.920 7.975 1.00 80.31 86 SER A O 1
ATOM 717 N N . GLU A 1 87 ? 1.940 2.742 6.370 1.00 84.56 87 GLU A N 1
ATOM 718 C CA . GLU A 1 87 ? 1.339 3.804 5.562 1.00 84.56 87 GLU A CA 1
ATOM 719 C C . GLU A 1 87 ? -0.010 3.387 4.958 1.00 84.56 87 GLU A C 1
ATOM 721 O O . GLU A 1 87 ? -0.945 4.189 4.904 1.00 84.56 87 GLU A O 1
ATOM 726 N N . TYR A 1 88 ? -0.147 2.115 4.577 1.00 82.44 88 TYR A N 1
ATOM 727 C CA . TYR A 1 88 ? -1.414 1.530 4.143 1.00 82.44 88 TYR A CA 1
ATOM 728 C C . TYR A 1 88 ? -2.477 1.610 5.255 1.00 82.44 88 TYR A C 1
ATOM 730 O O . TYR A 1 88 ? -3.587 2.098 5.031 1.00 82.44 88 TYR A O 1
ATOM 738 N N . GLU A 1 89 ? -2.126 1.213 6.480 1.00 78.06 89 GLU A N 1
ATOM 739 C CA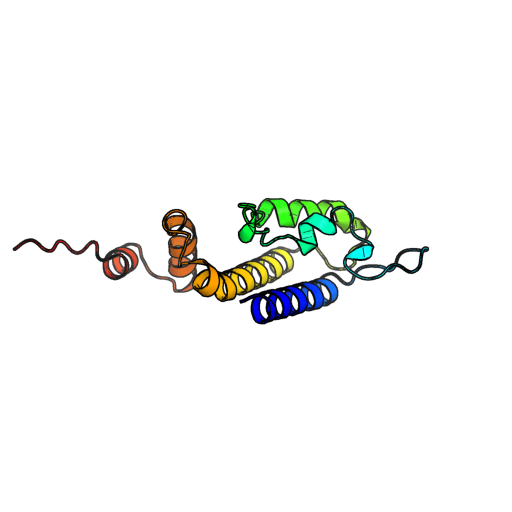 . GLU A 1 89 ? -3.007 1.279 7.653 1.00 78.06 89 GLU A CA 1
ATOM 740 C C . GLU A 1 89 ? -3.343 2.721 8.057 1.00 78.06 89 GLU A C 1
ATOM 742 O O . GLU A 1 89 ? -4.482 3.003 8.434 1.00 78.06 89 GLU A O 1
ATOM 747 N N . LYS A 1 90 ? -2.401 3.665 7.932 1.00 78.62 90 LYS A N 1
ATOM 748 C CA . LYS A 1 90 ? -2.660 5.099 8.155 1.00 78.62 90 LYS A CA 1
ATOM 749 C C . LYS A 1 90 ? -3.624 5.667 7.124 1.00 78.62 90 LYS A C 1
ATOM 751 O O . LYS A 1 90 ? -4.530 6.420 7.484 1.00 78.62 90 LYS A O 1
ATOM 756 N N . SER A 1 91 ? -3.440 5.314 5.853 1.00 77.94 91 SER A N 1
ATOM 757 C CA . SER A 1 91 ? -4.336 5.728 4.774 1.00 77.94 91 SER A CA 1
ATOM 758 C C . SER A 1 91 ? -5.753 5.205 5.019 1.00 77.94 91 SER A C 1
ATOM 760 O O . SER A 1 91 ? -6.714 5.973 4.945 1.00 77.94 91 SER A O 1
ATOM 762 N N . LEU A 1 92 ? -5.882 3.936 5.429 1.00 75.75 92 LEU A N 1
ATOM 763 C CA . LEU A 1 92 ? -7.153 3.374 5.882 1.00 75.75 92 LEU A CA 1
ATOM 764 C C . LEU A 1 92 ? -7.706 4.134 7.086 1.00 75.75 92 LEU A C 1
ATOM 766 O O . LEU A 1 92 ? -8.846 4.567 7.040 1.00 75.75 92 LEU A O 1
ATOM 770 N N . SER A 1 93 ? -6.913 4.368 8.129 1.00 70.81 93 SER A N 1
ATOM 771 C CA . SER A 1 93 ? -7.348 5.022 9.373 1.00 70.81 93 SER A CA 1
ATOM 772 C C . SER A 1 93 ? -7.836 6.457 9.191 1.00 70.81 93 SER A C 1
ATOM 774 O O . SER A 1 93 ? -8.693 6.900 9.946 1.00 70.81 93 SER A O 1
ATOM 776 N N . LYS A 1 94 ? -7.357 7.188 8.180 1.00 69.19 94 LYS A N 1
ATOM 777 C CA . LYS A 1 94 ? -7.898 8.513 7.826 1.00 69.19 94 LYS A CA 1
ATOM 778 C C . LYS A 1 94 ? -9.234 8.432 7.088 1.00 69.19 94 LYS A C 1
ATOM 780 O O . LYS A 1 94 ? -10.045 9.350 7.172 1.00 69.19 94 LYS A O 1
ATOM 785 N N . LEU A 1 95 ? -9.457 7.349 6.348 1.00 65.75 95 LEU A N 1
ATOM 786 C CA . LEU A 1 95 ? -10.650 7.141 5.527 1.00 65.75 95 LEU A CA 1
ATOM 787 C C . LEU A 1 95 ? -11.736 6.347 6.263 1.00 65.75 95 LEU A C 1
ATOM 789 O O . LEU A 1 95 ? -12.916 6.526 5.982 1.00 65.75 95 LEU A O 1
ATOM 793 N N . LEU A 1 96 ? -11.353 5.551 7.259 1.00 60.84 96 LEU A N 1
ATOM 794 C CA . LEU A 1 96 ? -12.223 4.802 8.153 1.00 60.84 96 LEU A CA 1
ATOM 795 C C . LEU A 1 96 ? -13.229 5.695 8.886 1.00 60.84 96 LEU A C 1
ATOM 797 O O . LEU A 1 96 ? -14.406 5.390 8.776 1.00 60.84 96 LEU A O 1
ATOM 801 N N . PRO A 1 97 ? -12.884 6.814 9.553 1.00 56.91 97 PRO A N 1
ATOM 802 C CA . PRO A 1 97 ? -13.882 7.687 10.176 1.00 56.91 97 PRO A CA 1
ATOM 803 C C . PRO A 1 97 ? -14.851 8.312 9.158 1.00 56.91 97 PRO A C 1
ATOM 805 O O . PRO A 1 97 ? -16.001 8.563 9.500 1.00 56.91 97 PRO A O 1
ATOM 808 N N . LEU A 1 98 ? -14.441 8.477 7.893 1.00 56.22 98 LEU A N 1
ATOM 809 C CA . LEU A 1 98 ? -15.324 8.906 6.796 1.00 56.22 98 LEU A CA 1
ATOM 810 C C . LEU A 1 98 ? -16.251 7.778 6.293 1.00 56.22 98 LEU A C 1
ATOM 812 O O . LEU A 1 98 ? -17.227 8.046 5.597 1.00 56.22 98 LEU A O 1
ATOM 816 N N . MET A 1 99 ? -15.935 6.521 6.616 1.00 50.38 99 MET A N 1
ATOM 817 C CA . MET A 1 99 ? -16.658 5.304 6.217 1.00 50.38 99 MET A CA 1
ATOM 818 C C . MET A 1 99 ? -17.398 4.631 7.396 1.00 50.38 99 MET A C 1
ATOM 820 O O . MET A 1 99 ? -18.313 3.833 7.175 1.00 50.38 99 MET A O 1
ATOM 824 N N . LYS A 1 100 ? -17.046 4.975 8.648 1.00 42.88 100 LYS A N 1
ATOM 825 C CA . LYS A 1 100 ? -17.536 4.397 9.916 1.00 42.88 100 LYS A CA 1
ATOM 826 C C . LYS A 1 100 ? -19.024 4.621 10.156 1.00 42.88 100 LYS A C 1
ATOM 828 O O . LYS A 1 100 ? -19.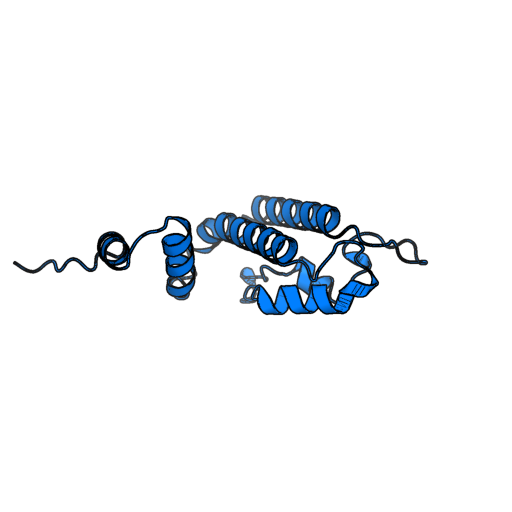627 3.850 10.893 1.00 42.88 100 LYS A O 1
ATOM 833 N N . GLU A 1 101 ? -19.651 5.572 9.468 1.00 45.56 101 GLU A N 1
ATOM 834 C CA . GLU A 1 101 ? -21.110 5.738 9.504 1.00 45.56 101 GLU A CA 1
ATOM 835 C C . GLU A 1 101 ? -21.865 4.479 9.010 1.00 45.56 101 GLU A C 1
ATOM 837 O O . GLU A 1 101 ? -23.051 4.325 9.294 1.00 45.56 101 GLU A O 1
ATOM 842 N N . LYS A 1 102 ? -21.195 3.533 8.318 1.00 45.78 102 LYS A N 1
ATOM 843 C CA . LYS A 1 102 ? -21.818 2.294 7.805 1.00 45.78 102 LYS A CA 1
ATOM 844 C C . LYS A 1 102 ? -21.175 0.960 8.226 1.00 45.78 102 LYS A C 1
ATOM 846 O O . LYS A 1 102 ? -21.772 -0.080 7.960 1.00 45.78 102 LYS A O 1
ATOM 851 N N . LEU A 1 103 ? -20.023 0.938 8.905 1.00 43.03 103 LEU A N 1
ATOM 852 C CA . LEU A 1 103 ? -19.249 -0.294 9.172 1.00 43.03 103 LEU A CA 1
ATOM 853 C C . LEU A 1 103 ? -19.230 -0.703 10.659 1.00 43.03 103 LEU A C 1
ATOM 855 O O . LEU A 1 103 ? -18.179 -0.824 11.276 1.00 43.03 103 LEU A O 1
ATOM 859 N N . ARG A 1 104 ? -20.401 -1.006 11.238 1.00 42.00 104 ARG A N 1
ATOM 860 C CA . ARG A 1 104 ? -20.553 -1.555 12.611 1.00 42.00 104 ARG A CA 1
ATOM 861 C C . ARG A 1 104 ? -20.041 -3.001 12.806 1.00 42.00 104 ARG A C 1
ATOM 863 O O . ARG A 1 104 ? -20.382 -3.616 13.812 1.00 42.00 104 ARG A O 1
ATOM 870 N N . LYS A 1 105 ? -19.292 -3.590 11.865 1.00 41.94 105 LYS A N 1
ATOM 871 C CA . LYS A 1 105 ? -18.958 -5.032 11.904 1.00 41.94 105 LYS A CA 1
ATOM 872 C C . LYS A 1 105 ? -17.478 -5.409 11.807 1.00 41.94 105 LYS A C 1
ATOM 874 O O . LYS A 1 105 ? -17.185 -6.588 11.965 1.00 41.94 105 LYS A O 1
ATOM 879 N N . THR A 1 106 ? -16.554 -4.459 11.672 1.00 42.94 106 THR A N 1
ATOM 880 C CA . THR A 1 106 ? -15.115 -4.785 11.575 1.00 42.94 106 THR A CA 1
ATOM 881 C C . THR A 1 106 ? -14.259 -3.951 12.530 1.00 42.94 106 THR A C 1
ATOM 883 O O . THR A 1 106 ? -13.162 -3.544 12.176 1.00 42.94 106 THR A O 1
ATOM 886 N N . ASP A 1 107 ? -14.747 -3.676 13.743 1.00 44.53 107 ASP A N 1
ATOM 887 C CA . ASP A 1 107 ? -13.996 -2.874 14.732 1.00 44.53 107 ASP A CA 1
ATOM 888 C C . ASP A 1 107 ? -13.142 -3.722 15.702 1.00 44.53 107 ASP A C 1
ATOM 890 O O . ASP A 1 107 ? -12.458 -3.172 16.542 1.00 44.53 107 ASP A O 1
ATOM 894 N N . TRP A 1 108 ? -13.079 -5.055 15.579 1.00 49.38 108 TRP A N 1
ATOM 895 C CA . TRP A 1 108 ? -12.268 -5.867 16.510 1.00 49.38 108 TRP A CA 1
ATOM 896 C C . TRP A 1 108 ? -10.778 -5.984 16.125 1.00 49.38 108 TRP A C 1
ATOM 898 O O . TRP A 1 108 ? -9.897 -5.955 16.982 1.00 49.38 108 TRP A O 1
ATOM 908 N N . LEU A 1 109 ? -10.469 -6.112 14.831 1.00 47.84 109 LEU A N 1
ATOM 909 C CA . LEU A 1 109 ? -9.095 -6.361 14.364 1.00 47.84 109 LEU A CA 1
ATOM 910 C C . LEU A 1 109 ? -8.210 -5.108 14.381 1.00 47.84 109 LEU A C 1
ATOM 912 O O . LEU A 1 109 ? -6.990 -5.220 14.478 1.00 47.84 109 LEU A O 1
ATOM 916 N N . ILE A 1 110 ? -8.820 -3.925 14.297 1.00 52.25 110 ILE A N 1
ATOM 917 C CA . ILE A 1 110 ? -8.106 -2.645 14.289 1.00 52.25 110 ILE A CA 1
ATOM 918 C C . ILE A 1 110 ? -7.711 -2.254 15.717 1.00 52.25 110 ILE A C 1
ATOM 920 O O . ILE A 1 110 ? -6.560 -1.879 15.944 1.00 52.25 110 ILE A O 1
ATOM 924 N N . ASP A 1 111 ? -8.609 -2.443 16.686 1.00 44.88 111 ASP A N 1
ATOM 925 C CA . ASP A 1 111 ? -8.353 -2.114 18.091 1.00 44.88 111 ASP A CA 1
ATOM 926 C C . ASP A 1 111 ? -7.160 -2.911 18.645 1.00 44.88 111 ASP A C 1
ATOM 928 O O . ASP A 1 111 ? -6.256 -2.341 19.255 1.00 44.88 111 ASP A O 1
ATOM 932 N N . GLN A 1 112 ? -7.039 -4.202 18.307 1.00 50.59 112 GLN A N 1
ATOM 933 C CA . GLN A 1 112 ? -5.894 -5.020 18.735 1.00 50.59 112 GLN A CA 1
ATOM 934 C C . GLN A 1 112 ? -4.533 -4.552 18.195 1.00 50.59 112 GLN A C 1
ATOM 936 O O . GLN A 1 112 ? -3.507 -4.785 18.840 1.00 50.59 112 GLN A O 1
ATOM 941 N N . ILE A 1 113 ? -4.496 -3.911 17.025 1.00 54.97 113 ILE A N 1
ATOM 942 C CA . ILE A 1 113 ? -3.254 -3.377 16.449 1.00 54.97 113 ILE A CA 1
ATOM 943 C C . ILE A 1 113 ? -2.905 -2.041 17.110 1.00 54.97 113 ILE A C 1
ATOM 945 O O . ILE A 1 113 ? -1.748 -1.826 17.473 1.00 54.97 113 ILE A O 1
ATOM 949 N N . VAL A 1 114 ? -3.901 -1.181 17.345 1.00 56.69 114 VAL A N 1
ATOM 950 C CA . VAL A 1 114 ? -3.722 0.097 18.052 1.00 56.69 114 VAL A CA 1
ATOM 951 C C . VAL A 1 114 ? -3.215 -0.141 19.475 1.00 56.69 114 VAL A C 1
ATOM 953 O O . VAL A 1 114 ? -2.237 0.484 19.882 1.00 56.69 114 VAL A O 1
ATOM 956 N N . TYR A 1 115 ? -3.790 -1.100 20.205 1.00 54.66 115 TYR A N 1
ATOM 957 C CA . TYR A 1 115 ? -3.353 -1.415 21.565 1.00 54.66 115 TYR A CA 1
ATOM 958 C C . TYR A 1 115 ? -1.903 -1.896 21.639 1.00 54.66 115 TYR A C 1
ATOM 960 O O . TYR A 1 115 ? -1.144 -1.449 22.499 1.00 54.66 115 TYR A O 1
ATOM 968 N N . LYS A 1 116 ? -1.471 -2.721 20.679 1.00 51.06 116 LYS A N 1
ATOM 969 C CA . LYS A 1 116 ? -0.077 -3.178 20.598 1.00 51.06 116 LYS A CA 1
ATOM 970 C C . LYS A 1 116 ? 0.903 -2.058 20.243 1.00 51.06 116 LYS A C 1
ATOM 972 O O . LYS A 1 116 ? 2.031 -2.084 20.725 1.00 51.06 116 LYS A O 1
ATOM 977 N N . LEU A 1 117 ? 0.493 -1.078 19.435 1.00 46.53 117 LEU A N 1
ATOM 978 C CA . LEU A 1 117 ? 1.343 0.057 19.052 1.00 46.53 117 LEU A CA 1
ATOM 979 C C . LEU A 1 117 ? 1.532 1.076 20.183 1.00 46.53 117 LEU A C 1
ATOM 981 O O . LEU A 1 117 ? 2.587 1.700 20.258 1.00 46.53 117 LEU A O 1
ATOM 985 N N . TYR A 1 118 ? 0.554 1.210 21.081 1.00 47.88 118 TYR A N 1
ATOM 986 C CA . TYR A 1 118 ? 0.681 2.019 22.298 1.00 47.88 118 TYR A CA 1
ATOM 987 C C . TYR A 1 118 ? 1.264 1.245 23.491 1.00 47.88 118 TYR A C 1
ATOM 989 O O . TYR A 1 118 ? 1.423 1.821 24.562 1.00 47.88 118 TYR A O 1
ATOM 997 N N . GLY A 1 119 ? 1.615 -0.035 23.309 1.00 45.06 119 GLY A N 1
ATOM 998 C CA . GLY A 1 119 ? 2.169 -0.879 24.370 1.00 45.06 119 GLY A CA 1
ATOM 999 C C . GLY A 1 119 ? 1.187 -1.155 25.511 1.00 45.06 119 GLY A C 1
ATOM 1000 O O . GLY A 1 119 ? 1.632 -1.477 26.608 1.00 45.06 119 GLY A O 1
ATOM 1001 N N . LEU A 1 120 ? -0.117 -1.015 25.254 1.00 46.97 120 LEU A N 1
ATOM 1002 C CA . LEU A 1 120 ? -1.160 -1.203 26.257 1.00 46.97 120 LEU A CA 1
ATOM 1003 C C . LEU A 1 120 ? -1.256 -2.689 26.621 1.00 46.97 120 LEU A C 1
ATOM 1005 O O . LEU A 1 120 ? -1.356 -3.545 25.732 1.00 46.97 120 LEU A O 1
ATOM 1009 N N . THR A 1 121 ? -1.223 -3.006 27.915 1.00 54.56 121 THR A N 1
ATOM 1010 C CA . THR A 1 121 ? -1.414 -4.387 28.385 1.00 54.56 121 THR A CA 1
ATOM 1011 C C . THR A 1 121 ? -2.887 -4.784 28.304 1.00 54.56 121 THR A C 1
ATOM 1013 O O . THR A 1 121 ? -3.775 -3.937 28.199 1.00 54.56 121 THR A O 1
ATOM 1016 N N . GLU A 1 122 ? -3.183 -6.088 28.349 1.00 54.72 122 GLU A N 1
ATOM 1017 C CA . GLU A 1 122 ? -4.565 -6.593 28.288 1.00 54.72 122 GLU A CA 1
ATOM 1018 C C . GLU A 1 122 ? -5.488 -5.967 29.354 1.00 54.72 122 GLU A C 1
ATOM 1020 O O . GLU A 1 122 ? -6.700 -5.862 29.137 1.00 54.72 122 GLU A O 1
ATOM 1025 N N . GLU A 1 123 ? -4.934 -5.510 30.484 1.00 52.97 123 GLU A N 1
ATOM 1026 C CA . GLU A 1 123 ? -5.683 -4.778 31.507 1.00 52.97 123 GLU A CA 1
ATOM 1027 C C . GLU A 1 123 ? -6.120 -3.379 31.050 1.00 52.97 123 GLU A C 1
ATOM 1029 O O . GLU A 1 123 ? -7.259 -2.984 31.296 1.00 52.97 123 GLU A O 1
ATOM 1034 N N . GLU A 1 124 ? -5.262 -2.638 30.352 1.00 53.53 124 GLU A N 1
ATOM 1035 C CA . GLU A 1 124 ? -5.575 -1.287 29.874 1.00 53.53 124 GLU A CA 1
ATOM 1036 C C . GLU A 1 124 ? -6.556 -1.323 28.694 1.00 53.53 124 GLU A C 1
ATOM 1038 O O . GLU A 1 124 ? -7.453 -0.483 28.591 1.00 53.53 124 GLU A O 1
ATOM 1043 N N . ILE A 1 125 ? -6.459 -2.362 27.859 1.00 56.19 125 ILE A N 1
ATOM 1044 C CA . ILE A 1 125 ? -7.414 -2.648 26.781 1.00 56.19 125 ILE A CA 1
ATOM 1045 C C . ILE A 1 125 ? -8.836 -2.791 27.336 1.00 56.19 125 ILE A C 1
ATOM 1047 O O . ILE A 1 125 ? -9.765 -2.163 26.829 1.00 56.19 125 ILE A O 1
ATOM 1051 N N . LYS A 1 126 ? -9.017 -3.560 28.420 1.00 59.53 126 LYS A N 1
ATOM 1052 C CA . LYS A 1 126 ? -10.332 -3.760 29.061 1.00 59.53 126 LYS A CA 1
ATOM 1053 C C . LYS A 1 126 ? -10.960 -2.464 29.573 1.00 59.53 126 LYS A C 1
ATOM 1055 O O . LYS A 1 126 ? -12.182 -2.324 29.504 1.00 59.53 126 LYS A O 1
ATOM 1060 N N . ILE A 1 127 ? -10.140 -1.539 30.072 1.00 59.84 127 ILE A N 1
ATOM 1061 C CA . ILE A 1 127 ? -10.587 -0.232 30.569 1.00 59.84 127 ILE A CA 1
ATOM 1062 C C . ILE A 1 127 ? -11.090 0.635 29.405 1.00 59.84 127 ILE A C 1
ATOM 1064 O O . ILE A 1 127 ? -12.140 1.267 29.521 1.00 59.84 127 ILE A O 1
ATOM 1068 N N . VAL A 1 128 ? -10.387 0.630 28.266 1.00 56.16 128 VAL A N 1
ATOM 1069 C CA . VAL A 1 128 ? -10.764 1.396 27.064 1.00 56.16 128 VAL A CA 1
ATOM 1070 C C . VAL A 1 128 ? -11.980 0.790 26.352 1.00 56.16 128 VAL A C 1
ATOM 1072 O O . VAL A 1 128 ? -12.851 1.530 25.900 1.00 56.16 128 VAL A O 1
ATOM 1075 N N . GLU A 1 129 ? -12.092 -0.542 26.306 1.00 55.31 129 GLU A N 1
ATOM 1076 C CA . GLU A 1 129 ? -13.251 -1.257 25.746 1.00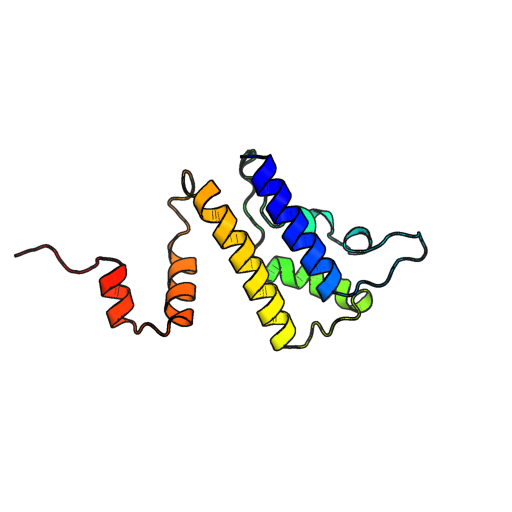 55.31 129 GLU A CA 1
ATOM 1077 C C . GLU A 1 129 ? -14.519 -1.154 26.619 1.00 55.31 129 GLU A C 1
ATOM 1079 O O . GLU A 1 129 ? -15.574 -1.671 26.245 1.00 55.31 129 GLU A O 1
ATOM 1084 N N . GLY A 1 130 ? -14.448 -0.507 27.789 1.00 54.56 130 GLY A N 1
ATOM 1085 C CA . GLY A 1 130 ? -15.609 -0.263 28.644 1.00 54.56 130 GLY A CA 1
ATOM 1086 C C . GLY A 1 130 ? -16.241 -1.528 29.233 1.00 54.56 130 GLY A C 1
ATOM 1087 O O . GLY A 1 130 ? -17.375 -1.472 29.706 1.00 54.56 130 GLY A O 1
ATOM 1088 N N . LYS A 1 131 ? -15.518 -2.658 29.267 1.00 48.81 131 LYS A N 1
ATOM 1089 C CA . LYS A 1 131 ? -15.908 -3.872 30.012 1.00 48.81 131 LYS A CA 1
ATOM 1090 C C . LYS A 1 131 ? -15.599 -3.734 31.507 1.00 48.81 131 LYS A C 1
ATOM 1092 O O . LYS A 1 131 ? -15.185 -4.691 32.152 1.00 48.81 131 LYS A O 1
ATOM 1097 N N . THR A 1 132 ? -15.784 -2.537 32.051 1.00 42.03 132 THR A N 1
ATOM 1098 C CA . THR A 1 132 ? -15.959 -2.376 33.488 1.00 42.03 132 THR A CA 1
ATOM 1099 C C . THR A 1 132 ? -17.446 -2.496 33.722 1.00 42.03 132 THR A C 1
ATOM 1101 O O . THR A 1 132 ? -18.214 -1.594 33.380 1.00 42.03 132 THR A O 1
ATOM 1104 N N . ASP A 1 133 ? -17.834 -3.650 34.250 1.00 44.47 133 ASP A N 1
ATOM 1105 C CA . ASP A 1 133 ? -19.133 -3.922 34.830 1.00 44.47 133 ASP A CA 1
ATOM 1106 C C . ASP A 1 133 ? -19.696 -2.677 35.530 1.00 44.47 133 ASP A C 1
ATOM 1108 O O . ASP A 1 133 ? -19.332 -2.328 36.652 1.00 44.47 133 ASP A O 1
ATOM 1112 N N . ARG A 1 134 ? -20.644 -2.001 34.875 1.00 48.25 134 ARG A N 1
ATOM 1113 C CA . ARG A 1 134 ? -21.731 -1.389 35.629 1.00 48.25 134 ARG A CA 1
ATOM 1114 C C . ARG A 1 134 ? -22.599 -2.539 36.106 1.00 48.25 134 ARG A C 1
ATOM 1116 O O . ARG A 1 134 ? -23.492 -2.957 35.379 1.00 48.25 134 ARG A O 1
ATOM 1123 N N . CYS A 1 135 ? -22.336 -3.005 37.319 1.00 39.72 135 CYS A N 1
ATOM 1124 C CA . CYS A 1 135 ? -23.384 -3.427 38.237 1.00 39.72 135 CYS A CA 1
ATOM 1125 C C . CYS A 1 135 ? -22.846 -3.494 39.674 1.00 39.72 135 CYS A C 1
ATOM 1127 O O . CYS A 1 135 ? -22.214 -4.475 40.045 1.00 39.72 135 CYS A O 1
ATOM 1129 N N . LEU A 1 136 ? -23.200 -2.431 40.413 1.00 37.97 136 LEU A N 1
ATOM 1130 C CA . LEU A 1 136 ? -23.434 -2.312 41.864 1.00 37.97 136 LEU A CA 1
ATOM 1131 C C . LEU A 1 136 ? -22.259 -2.527 42.828 1.00 37.97 136 LEU A C 1
ATOM 1133 O O . LEU A 1 136 ? -21.894 -3.686 43.107 1.00 37.97 136 LEU A O 1
#

Secondary structure (DSSP, 8-state):
-HHHHHHHHHHHHHHHHHHHTBPPPTTS--GGGGSTTHHHHHTTT--GGGTPPPPPHHHHHHHHHHTGGGB-S-TT-HHHHHHHHHHHHHHHHHHHHHHTTS-TT--HHHHHHHHHHTT--HHHHHHHTT-S----

Sequence (136 aa):
MNKEKQKEIKGFLGWLESQLKIIPDVKGDKGIEVLTGKSQIKNYLGDYQKGEEYIPFEDFWKILEKNKTKIQANINSREFYENIKSEYEKSLSKLLPLMKEKLRKTDWLIDQIVYKLYGLTEEEIKIVEGKTDRCL

pLDDT: mean 71.19, std 16.02, range [37.97, 90.38]

Radius of gyration: 18.06 Å; chains: 1; bounding box: 37×25×66 Å

Foldseek 3Di:
DVPVLVVLLVVLQVVVQVQQVFAADPVRDGGLRPFDCSVCSSCQCPDVVVPGHHNPLVRNLVSVVVCNVRGPHDSVDPVSSVVNVVSVVVSCVVCCVVVVVPPPDPPPVNLVVVCVVVVHDPVNSCVVVVVPDPDD